Protein AF-A0A0F3IVY0-F1 (afdb_monomer_lite)

Organism: NCBI:txid552518

Secondary structure (DSSP, 8-state):
-PPPPTTHHHHHHHHHHHHHHHHHHHHHTSTTGGGSTHHHHHHHHHHHHHHHHHHHHIIIIIHHHHTT-SSHHHHHHHHHHHHHHTTHHHHHHHHHIIIIIS-GGGTSHHHHHHHHHHHHHHHHHHHHHIIIIIHHHHHHT-

Radius of gyration: 17.06 Å; chains: 1; bounding box: 41×20×54 Å

Structure (mmCIF, N/CA/C/O backbone):
data_AF-A0A0F3IVY0-F1
#
_entry.id   AF-A0A0F3IVY0-F1
#
loop_
_atom_site.group_PDB
_atom_site.id
_atom_site.type_symbol
_atom_site.label_atom_id
_atom_site.label_alt_id
_atom_site.label_comp_id
_atom_site.label_asym_id
_atom_site.label_entity_id
_atom_site.label_seq_id
_atom_site.pdbx_PDB_ins_code
_atom_site.Cartn_x
_atom_site.Cartn_y
_atom_site.Cartn_z
_atom_site.occupancy
_atom_site.B_iso_or_equiv
_atom_site.auth_seq_id
_atom_site.auth_comp_id
_atom_site.auth_asym_id
_atom_site.auth_atom_id
_atom_site.pdbx_PDB_model_num
ATOM 1 N N . MET A 1 1 ? 0.716 -9.270 32.617 1.00 36.06 1 MET A N 1
ATOM 2 C CA . MET A 1 1 ? 1.072 -9.496 31.201 1.00 36.06 1 MET A CA 1
ATOM 3 C C . MET A 1 1 ? 0.087 -8.696 30.376 1.00 36.06 1 MET A C 1
ATOM 5 O O . MET A 1 1 ? -1.093 -9.013 30.420 1.00 36.06 1 MET A O 1
ATOM 9 N N . SER A 1 2 ? 0.522 -7.604 29.751 1.00 43.53 2 SER A N 1
ATOM 10 C CA . SER A 1 2 ? -0.358 -6.796 28.903 1.00 43.53 2 SER A CA 1
ATOM 11 C C . SER A 1 2 ? -0.755 -7.622 27.682 1.00 43.53 2 SER A C 1
ATOM 13 O O . SER A 1 2 ? 0.115 -8.205 27.034 1.00 43.53 2 SER A O 1
ATOM 15 N N . ASN A 1 3 ? -2.054 -7.714 27.405 1.00 50.34 3 ASN A N 1
ATOM 16 C CA . ASN A 1 3 ? -2.555 -8.326 26.179 1.00 50.34 3 ASN A CA 1
ATOM 17 C C . ASN A 1 3 ? -1.942 -7.551 24.994 1.00 50.34 3 ASN A C 1
ATOM 19 O O . ASN A 1 3 ? -1.957 -6.316 25.043 1.00 50.34 3 ASN A O 1
ATOM 23 N N . PRO A 1 4 ? -1.331 -8.199 23.984 1.00 60.78 4 PRO A N 1
ATOM 24 C CA . PRO A 1 4 ? -0.817 -7.465 22.836 1.00 60.78 4 PRO A CA 1
ATOM 25 C C . PRO A 1 4 ? -1.942 -6.644 22.201 1.00 60.78 4 PRO A C 1
ATOM 27 O O . PRO A 1 4 ? -3.058 -7.136 22.032 1.00 60.78 4 PRO A O 1
ATOM 30 N N . ALA A 1 5 ? -1.633 -5.390 21.869 1.00 77.56 5 ALA A N 1
ATOM 31 C CA . ALA A 1 5 ? -2.554 -4.479 21.201 1.00 77.56 5 ALA A CA 1
ATOM 32 C C . ALA A 1 5 ? -3.187 -5.158 19.974 1.00 77.56 5 ALA A C 1
ATOM 34 O O . ALA A 1 5 ? -2.480 -5.790 19.180 1.00 77.56 5 ALA A O 1
ATOM 35 N N . ALA A 1 6 ? -4.509 -5.034 19.815 1.00 82.38 6 ALA A N 1
ATOM 36 C CA . ALA A 1 6 ? -5.285 -5.758 18.806 1.00 82.38 6 ALA A CA 1
ATOM 37 C C . ALA A 1 6 ? -4.782 -5.514 17.371 1.00 82.38 6 ALA A C 1
ATOM 39 O O . ALA A 1 6 ? -4.937 -6.368 16.497 1.00 82.38 6 ALA A O 1
ATOM 40 N N . THR A 1 7 ? -4.138 -4.370 17.131 1.00 95.06 7 THR A N 1
ATOM 41 C CA . THR A 1 7 ? -3.602 -3.982 15.821 1.00 95.06 7 THR A CA 1
ATOM 42 C C . THR A 1 7 ? -2.077 -4.134 15.692 1.00 95.06 7 THR A C 1
ATOM 44 O O . THR A 1 7 ? -1.498 -3.756 14.673 1.00 95.06 7 THR A O 1
ATOM 47 N N . ALA A 1 8 ? -1.383 -4.718 16.678 1.00 95.06 8 ALA A N 1
ATOM 48 C CA . ALA A 1 8 ? 0.082 -4.854 16.667 1.00 95.06 8 ALA A CA 1
ATOM 49 C C . ALA A 1 8 ? 0.616 -5.583 15.419 1.00 95.06 8 ALA A C 1
ATOM 51 O O . ALA A 1 8 ? 1.626 -5.185 14.841 1.00 95.06 8 ALA A O 1
ATOM 52 N N . ARG A 1 9 ? -0.092 -6.624 14.960 1.00 95.31 9 ARG A N 1
ATOM 53 C CA . ARG A 1 9 ? 0.294 -7.398 13.771 1.00 95.31 9 ARG A CA 1
ATOM 54 C C . ARG A 1 9 ? 0.256 -6.571 12.482 1.00 95.31 9 ARG A C 1
ATOM 56 O O . ARG A 1 9 ? 1.107 -6.790 11.624 1.00 95.31 9 ARG A O 1
ATOM 63 N N . PHE A 1 10 ? -0.680 -5.6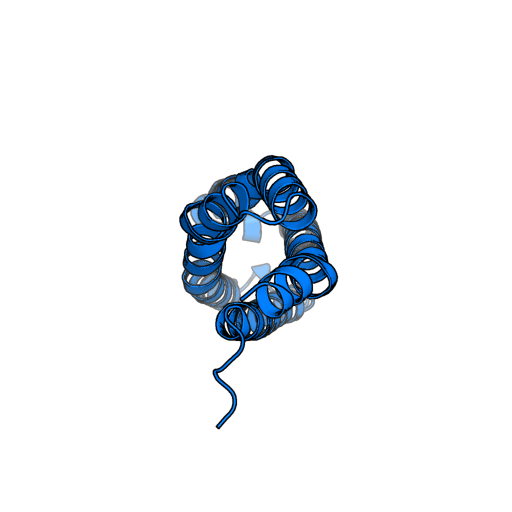33 12.348 1.00 97.56 10 PHE A N 1
ATOM 64 C CA . PHE A 1 10 ? -0.766 -4.786 11.156 1.00 97.56 10 PHE A CA 1
ATOM 65 C C . PHE A 1 10 ? 0.436 -3.844 11.051 1.00 97.56 10 PHE A C 1
ATOM 67 O O . PHE A 1 10 ? 1.049 -3.754 9.994 1.00 97.56 10 PHE A O 1
ATOM 74 N N . ARG A 1 11 ? 0.882 -3.267 12.174 1.00 97.62 11 ARG A N 1
ATOM 75 C CA . ARG A 1 11 ? 2.103 -2.439 12.214 1.00 97.62 11 ARG A CA 1
ATOM 76 C C . ARG A 1 11 ? 3.357 -3.221 11.823 1.00 97.62 11 ARG A C 1
ATOM 78 O O . ARG A 1 11 ? 4.224 -2.703 11.124 1.00 97.62 11 ARG A O 1
ATOM 85 N N . VAL A 1 12 ? 3.451 -4.487 12.240 1.00 97.44 12 VAL A N 1
ATOM 86 C CA . VAL A 1 12 ? 4.533 -5.378 11.787 1.00 97.44 12 VAL A CA 1
ATOM 87 C C . VAL A 1 12 ? 4.460 -5.578 10.271 1.00 97.44 12 VAL A C 1
ATOM 89 O O . VAL A 1 12 ? 5.475 -5.444 9.594 1.00 97.44 12 VAL A O 1
ATOM 92 N N . GLN A 1 13 ? 3.267 -5.832 9.723 1.00 98.19 13 GLN A N 1
ATOM 93 C CA . GLN A 1 13 ? 3.073 -5.969 8.277 1.00 98.19 13 GLN A CA 1
ATOM 94 C C . GLN A 1 13 ? 3.428 -4.683 7.513 1.00 98.19 13 GLN A C 1
ATOM 96 O O . GLN A 1 13 ? 4.090 -4.787 6.483 1.00 98.19 13 GLN A O 1
ATOM 101 N N . HIS A 1 14 ? 3.081 -3.493 8.021 1.00 98.50 14 HIS A N 1
ATOM 102 C CA . HIS A 1 14 ? 3.512 -2.214 7.439 1.00 98.50 14 HIS A CA 1
ATOM 103 C C . HIS A 1 14 ? 5.034 -2.130 7.347 1.00 98.50 14 HIS A C 1
ATOM 105 O O . HIS A 1 14 ? 5.564 -1.826 6.281 1.00 98.50 14 HIS A O 1
ATOM 111 N N . GLY A 1 15 ? 5.748 -2.463 8.427 1.00 98.31 15 GLY A N 1
ATOM 112 C CA . GLY A 1 15 ? 7.212 -2.475 8.429 1.00 98.31 15 GLY A CA 1
ATOM 113 C C . GLY A 1 15 ? 7.802 -3.451 7.407 1.00 98.31 15 GLY A C 1
ATOM 114 O O . GLY A 1 15 ? 8.724 -3.105 6.670 1.00 98.31 15 GLY A O 1
ATOM 115 N N . GLU A 1 16 ? 7.247 -4.661 7.311 1.00 98.44 16 GLU A N 1
ATOM 116 C CA . GLU A 1 16 ? 7.675 -5.655 6.321 1.00 98.44 16 GLU A CA 1
ATOM 117 C C . GLU A 1 16 ? 7.431 -5.205 4.877 1.00 98.44 16 GLU A C 1
ATOM 119 O O . GLU A 1 16 ? 8.288 -5.403 4.012 1.00 98.44 16 GLU A O 1
ATOM 124 N N . ILE A 1 17 ? 6.271 -4.605 4.610 1.00 98.75 17 ILE A N 1
ATOM 125 C CA . ILE A 1 17 ? 5.921 -4.086 3.288 1.00 98.75 17 ILE A CA 1
ATOM 126 C C . ILE A 1 17 ? 6.816 -2.894 2.945 1.00 98.75 17 ILE A C 1
ATOM 128 O O . ILE A 1 17 ? 7.370 -2.862 1.850 1.00 98.75 17 ILE A O 1
ATOM 132 N N . GLU A 1 18 ? 7.037 -1.963 3.873 1.00 98.62 18 GLU A N 1
ATOM 133 C CA . GLU A 1 18 ? 7.903 -0.797 3.669 1.00 98.62 18 GLU A CA 1
ATOM 134 C C . GLU A 1 18 ? 9.337 -1.210 3.303 1.00 98.62 18 GLU A C 1
ATOM 136 O O . GLU A 1 18 ? 9.923 -0.644 2.380 1.00 98.62 18 GLU A O 1
ATOM 141 N N . MET A 1 19 ? 9.888 -2.254 3.934 1.00 98.44 19 MET A N 1
ATOM 142 C CA . MET A 1 19 ? 11.198 -2.795 3.546 1.00 98.44 19 MET A CA 1
ATOM 143 C C . MET A 1 19 ? 11.235 -3.268 2.083 1.00 98.44 19 MET A C 1
ATOM 145 O O . MET A 1 19 ? 12.238 -3.062 1.391 1.00 98.44 19 MET A O 1
ATOM 149 N N . LEU A 1 20 ? 10.152 -3.883 1.598 1.00 98.50 20 LEU A N 1
ATOM 150 C CA . LEU A 1 20 ? 10.030 -4.344 0.213 1.00 98.50 20 LEU A CA 1
ATOM 151 C C . LEU A 1 20 ? 9.830 -3.177 -0.763 1.00 98.50 20 LEU A C 1
ATOM 153 O O . LEU A 1 20 ? 10.465 -3.168 -1.818 1.00 98.50 20 LEU A O 1
ATOM 157 N N . LEU A 1 21 ? 9.026 -2.170 -0.399 1.00 98.50 21 LEU A N 1
ATOM 158 C CA . LEU A 1 21 ? 8.877 -0.937 -1.183 1.00 98.50 21 LEU A CA 1
ATOM 159 C C . LEU A 1 21 ? 10.238 -0.259 -1.381 1.00 98.50 21 LEU A C 1
ATOM 161 O O . LEU A 1 21 ? 10.632 0.032 -2.509 1.00 98.50 21 LEU A O 1
ATOM 165 N N . GLN A 1 22 ? 11.011 -0.105 -0.304 1.00 98.25 22 GLN A N 1
ATOM 166 C CA . GLN A 1 22 ? 12.351 0.480 -0.371 1.00 98.25 22 GLN A CA 1
ATOM 167 C C . GLN A 1 22 ? 13.327 -0.364 -1.197 1.00 98.25 22 GLN A C 1
ATOM 169 O O . GLN A 1 22 ? 14.205 0.187 -1.861 1.00 98.25 22 GLN A O 1
ATOM 174 N N . ALA A 1 23 ? 13.214 -1.696 -1.163 1.00 97.00 23 ALA A N 1
ATOM 175 C CA . ALA A 1 23 ? 14.035 -2.569 -1.999 1.00 97.00 23 ALA A CA 1
ATOM 176 C C . ALA A 1 23 ? 13.767 -2.337 -3.493 1.00 97.00 23 ALA A C 1
ATOM 178 O O . ALA A 1 23 ? 14.720 -2.162 -4.255 1.00 97.00 23 ALA A O 1
ATOM 179 N N . VAL A 1 24 ? 12.492 -2.246 -3.884 1.00 97.88 24 VAL A N 1
ATOM 180 C CA . VAL A 1 24 ? 12.086 -1.906 -5.255 1.00 97.88 24 VAL A CA 1
ATOM 181 C C . VAL A 1 24 ? 12.590 -0.513 -5.642 1.00 97.88 24 VAL A C 1
ATOM 183 O O . VAL A 1 24 ? 13.223 -0.351 -6.681 1.00 97.88 24 VAL A O 1
ATOM 186 N N . GLU A 1 25 ? 12.391 0.499 -4.795 1.00 97.69 25 GLU A N 1
ATOM 187 C CA . GLU A 1 25 ? 12.851 1.867 -5.076 1.00 97.69 25 GLU A CA 1
ATOM 188 C C . GLU A 1 25 ? 14.371 1.954 -5.252 1.00 97.69 25 GLU A C 1
ATOM 190 O O . GLU A 1 25 ? 14.851 2.686 -6.119 1.00 97.69 25 GLU A O 1
ATOM 195 N N . ARG A 1 26 ? 15.147 1.199 -4.462 1.00 96.62 26 ARG A N 1
ATOM 196 C CA . ARG A 1 26 ? 16.605 1.120 -4.632 1.00 96.62 26 ARG A CA 1
ATOM 197 C C . ARG A 1 26 ? 16.981 0.543 -5.992 1.00 96.62 26 ARG A C 1
ATOM 199 O O . ARG A 1 26 ? 17.870 1.092 -6.634 1.00 96.62 26 ARG A O 1
ATOM 206 N N . GLN A 1 27 ? 16.306 -0.515 -6.440 1.00 95.81 27 GLN A N 1
ATOM 207 C CA . GLN A 1 27 ? 16.549 -1.113 -7.756 1.00 95.81 27 GLN A CA 1
ATOM 208 C C . GLN A 1 27 ? 16.217 -0.135 -8.891 1.00 95.81 27 GLN A C 1
ATOM 210 O O . GLN A 1 27 ? 17.000 -0.003 -9.826 1.00 95.81 27 GLN A O 1
ATOM 215 N N . LEU A 1 28 ? 15.114 0.612 -8.779 1.00 95.62 28 LEU A N 1
ATOM 216 C CA . LEU A 1 28 ? 14.699 1.595 -9.788 1.00 95.62 28 LEU A CA 1
ATOM 217 C C . LEU A 1 28 ? 15.658 2.784 -9.935 1.00 95.62 28 LEU A C 1
ATOM 219 O O . LEU A 1 28 ? 15.691 3.420 -10.986 1.00 95.62 28 LEU A O 1
ATOM 223 N N . ARG A 1 29 ? 16.457 3.081 -8.904 1.00 94.50 29 ARG A N 1
ATOM 224 C CA . ARG A 1 29 ? 17.493 4.127 -8.947 1.00 94.50 29 ARG A CA 1
ATOM 225 C C . ARG A 1 29 ? 18.776 3.681 -9.646 1.00 94.50 29 ARG A C 1
ATOM 227 O O . ARG A 1 29 ? 19.599 4.535 -9.965 1.00 94.50 29 ARG A O 1
ATOM 234 N N . VAL A 1 30 ? 18.971 2.379 -9.867 1.00 92.50 30 VAL A N 1
ATOM 235 C CA . VAL A 1 30 ? 20.158 1.865 -10.559 1.00 92.50 30 VAL A CA 1
ATOM 236 C C . VAL A 1 30 ? 20.041 2.183 -12.055 1.00 92.50 30 VAL A C 1
ATOM 238 O O . VAL A 1 30 ? 19.083 1.738 -12.696 1.00 92.50 30 VAL A O 1
ATOM 241 N N . PRO A 1 31 ? 20.993 2.927 -12.650 1.00 89.94 31 PRO A N 1
ATOM 242 C CA . PRO A 1 31 ? 20.978 3.193 -14.082 1.00 89.94 31 PRO A CA 1
ATOM 243 C C . PRO A 1 31 ? 20.964 1.894 -14.889 1.00 89.94 31 PRO A C 1
ATOM 245 O O . PRO A 1 31 ? 21.750 0.984 -14.636 1.00 89.94 31 PRO A O 1
ATOM 248 N N . GLY A 1 32 ? 20.066 1.809 -15.869 1.00 87.12 32 GLY A N 1
ATOM 249 C CA . GLY A 1 32 ? 19.976 0.645 -16.746 1.00 87.12 32 GLY A CA 1
ATOM 250 C C . GLY A 1 32 ? 19.335 -0.597 -16.124 1.00 87.12 32 GLY A C 1
ATOM 251 O O . GLY A 1 32 ? 19.425 -1.650 -16.741 1.00 87.12 32 GLY A O 1
ATOM 252 N N . TRP A 1 33 ? 18.646 -0.510 -14.975 1.00 90.69 33 TRP A N 1
ATOM 253 C CA . TRP A 1 33 ? 17.951 -1.657 -14.353 1.00 90.69 33 TRP A CA 1
ATOM 254 C C . TRP A 1 33 ? 17.063 -2.452 -15.331 1.00 90.69 33 TRP A C 1
ATOM 256 O O . TRP A 1 33 ? 16.903 -3.665 -15.197 1.00 90.69 33 TRP A O 1
ATOM 266 N N . ALA A 1 34 ? 16.509 -1.778 -16.343 1.00 89.94 34 ALA A N 1
ATOM 267 C CA . ALA A 1 34 ? 15.631 -2.371 -17.344 1.00 89.94 34 ALA A CA 1
ATOM 268 C C . ALA A 1 34 ? 16.322 -3.404 -18.254 1.00 89.94 34 ALA A C 1
ATOM 270 O O . ALA A 1 34 ? 15.629 -4.210 -18.873 1.00 89.94 34 ALA A O 1
ATOM 271 N N . THR A 1 35 ? 17.659 -3.425 -18.324 1.00 87.12 35 THR A N 1
ATOM 272 C CA . THR A 1 35 ? 18.417 -4.412 -19.117 1.00 87.12 35 THR A CA 1
ATOM 273 C C . THR A 1 35 ? 18.515 -5.778 -18.431 1.00 87.12 35 THR A C 1
ATOM 275 O O . THR A 1 35 ? 18.743 -6.780 -19.104 1.00 87.12 35 THR A O 1
ATOM 278 N N . ALA A 1 36 ? 18.293 -5.839 -17.113 1.00 85.81 36 ALA A N 1
ATOM 279 C CA . ALA A 1 36 ? 18.290 -7.067 -16.318 1.00 85.81 36 ALA A CA 1
ATOM 280 C C . ALA A 1 36 ? 17.144 -7.047 -15.282 1.00 85.81 36 ALA A C 1
ATOM 282 O O . ALA A 1 36 ? 17.379 -7.012 -14.071 1.00 85.81 36 ALA A O 1
ATOM 283 N N . PRO A 1 37 ? 15.873 -7.082 -15.728 1.00 89.69 37 PRO A N 1
ATOM 284 C CA . PRO A 1 37 ? 14.727 -6.767 -14.876 1.00 89.69 37 PRO A CA 1
ATOM 285 C C . PRO A 1 37 ? 14.299 -7.906 -13.932 1.00 89.69 37 PRO A C 1
ATOM 287 O O . PRO A 1 37 ? 13.299 -7.778 -13.223 1.00 89.69 37 PRO A O 1
ATOM 290 N N . GLN A 1 38 ? 15.006 -9.039 -13.928 1.00 91.19 38 GLN A N 1
ATOM 291 C CA . GLN A 1 38 ? 14.617 -10.228 -13.168 1.00 91.19 38 GLN A CA 1
ATOM 292 C C . GLN A 1 38 ? 14.536 -9.955 -11.659 1.00 91.19 38 GLN A C 1
ATOM 294 O O . GLN A 1 38 ? 13.517 -10.260 -11.043 1.00 91.19 38 GLN A O 1
ATOM 299 N N . ALA A 1 39 ? 15.552 -9.302 -11.088 1.00 91.25 39 ALA A N 1
ATOM 300 C CA . ALA A 1 39 ? 15.568 -8.963 -9.664 1.00 91.25 39 ALA A CA 1
ATOM 301 C C . ALA A 1 39 ? 14.369 -8.084 -9.261 1.00 91.25 39 ALA A C 1
ATOM 303 O O . ALA A 1 39 ? 13.791 -8.256 -8.190 1.00 91.25 39 ALA A O 1
ATOM 304 N N . LEU A 1 40 ? 13.946 -7.183 -10.153 1.00 95.12 40 LEU A N 1
ATOM 305 C CA . LEU A 1 40 ? 12.786 -6.325 -9.934 1.00 95.12 40 LEU A CA 1
ATOM 306 C C . LEU A 1 40 ? 11.476 -7.126 -9.941 1.00 95.12 40 LEU A C 1
ATOM 308 O O . LEU A 1 40 ? 10.626 -6.925 -9.074 1.00 95.12 40 LEU A O 1
ATOM 312 N N . ARG A 1 41 ? 11.322 -8.081 -10.871 1.00 95.25 41 ARG A N 1
ATOM 313 C CA . ARG A 1 41 ? 10.164 -8.997 -10.897 1.00 95.25 41 ARG A CA 1
ATOM 314 C C . ARG A 1 41 ? 10.077 -9.836 -9.621 1.00 95.25 41 ARG A C 1
ATOM 316 O O . ARG A 1 41 ? 8.989 -10.009 -9.070 1.00 95.25 41 ARG A O 1
ATOM 323 N N . GLU A 1 42 ? 11.209 -10.337 -9.138 1.00 95.50 42 GLU A N 1
ATOM 324 C CA . GLU A 1 42 ? 11.284 -11.105 -7.892 1.00 95.50 42 GLU A CA 1
ATOM 325 C C . GLU A 1 42 ? 10.885 -10.247 -6.684 1.00 95.50 42 GLU A C 1
ATOM 327 O O . GLU A 1 42 ? 10.064 -10.676 -5.869 1.00 95.50 42 GLU A O 1
ATOM 332 N N . SER A 1 43 ? 11.371 -9.005 -6.600 1.00 96.62 43 SER A N 1
ATOM 333 C CA . SER A 1 43 ? 10.968 -8.067 -5.547 1.00 96.62 43 SER A CA 1
ATOM 334 C C . SER A 1 43 ? 9.473 -7.742 -5.590 1.00 96.62 43 SER A C 1
ATOM 336 O O . SER A 1 43 ? 8.820 -7.757 -4.547 1.00 96.62 43 SER A O 1
ATOM 338 N N . PHE A 1 44 ? 8.889 -7.540 -6.774 1.00 97.62 44 PHE A N 1
ATOM 339 C CA . PHE A 1 44 ? 7.441 -7.351 -6.904 1.00 97.62 44 PHE A CA 1
ATOM 340 C C . PHE A 1 44 ? 6.631 -8.604 -6.564 1.00 97.62 44 PHE A C 1
ATOM 342 O O . PHE A 1 44 ? 5.529 -8.480 -6.032 1.00 97.62 44 PHE A O 1
ATOM 349 N N . THR A 1 45 ? 7.164 -9.801 -6.811 1.00 97.38 45 THR A N 1
ATOM 350 C CA . THR A 1 45 ? 6.525 -11.062 -6.403 1.00 97.38 45 THR A CA 1
ATOM 351 C C . THR A 1 45 ? 6.440 -11.153 -4.879 1.00 97.38 45 THR A C 1
ATOM 353 O O . THR A 1 45 ? 5.368 -11.416 -4.330 1.00 97.38 45 THR A O 1
ATOM 356 N N . GLN A 1 46 ? 7.544 -10.862 -4.184 1.00 97.94 46 GLN A N 1
ATOM 357 C CA . GLN A 1 46 ? 7.593 -10.843 -2.718 1.00 97.94 46 GLN A CA 1
ATOM 358 C C . GLN A 1 46 ? 6.683 -9.756 -2.130 1.00 97.94 46 GLN A C 1
ATOM 360 O O . GLN A 1 46 ? 5.922 -10.024 -1.197 1.00 97.94 46 GLN A O 1
ATOM 365 N N . LEU A 1 47 ? 6.715 -8.550 -2.709 1.00 98.50 47 LEU A N 1
ATOM 366 C CA . LEU A 1 47 ? 5.826 -7.450 -2.337 1.00 98.50 47 LEU A CA 1
ATOM 367 C C . LEU A 1 47 ? 4.358 -7.844 -2.497 1.00 98.50 47 LEU A C 1
ATOM 369 O O . LEU A 1 47 ? 3.588 -7.700 -1.552 1.00 98.50 47 LEU A O 1
ATOM 373 N N . SER A 1 48 ? 3.986 -8.396 -3.653 1.00 98.12 48 SER A N 1
ATOM 374 C CA . SER A 1 48 ? 2.606 -8.792 -3.949 1.00 98.12 48 SER A CA 1
ATOM 375 C C . SER A 1 48 ? 2.083 -9.817 -2.949 1.00 98.12 48 SER A C 1
ATOM 377 O O . SER A 1 48 ? 0.945 -9.705 -2.498 1.00 98.12 48 SER A O 1
ATOM 379 N N . ALA A 1 49 ? 2.907 -10.803 -2.579 1.00 97.19 49 ALA A N 1
ATOM 380 C CA . ALA A 1 49 ? 2.520 -11.841 -1.630 1.00 97.19 49 ALA A CA 1
ATOM 381 C C . ALA A 1 49 ? 2.136 -11.260 -0.260 1.00 97.19 49 ALA A C 1
ATOM 383 O O . ALA A 1 49 ? 1.139 -11.680 0.325 1.00 97.19 49 ALA A O 1
ATOM 384 N N . LYS A 1 50 ? 2.887 -10.272 0.242 1.00 98.06 50 LYS A N 1
ATOM 385 C CA . LYS A 1 50 ? 2.588 -9.630 1.531 1.00 98.06 50 LYS A CA 1
ATOM 386 C C . LYS A 1 50 ? 1.487 -8.582 1.424 1.00 98.06 50 LYS A C 1
ATOM 388 O O . LYS A 1 50 ? 0.550 -8.603 2.222 1.00 98.06 50 LYS A O 1
ATOM 393 N N . LEU A 1 51 ? 1.584 -7.691 0.440 1.00 98.44 51 LEU A N 1
ATOM 394 C CA . LEU A 1 51 ? 0.684 -6.552 0.302 1.00 98.44 51 LEU A CA 1
ATOM 395 C C . LEU A 1 51 ? -0.761 -7.002 0.072 1.00 98.44 51 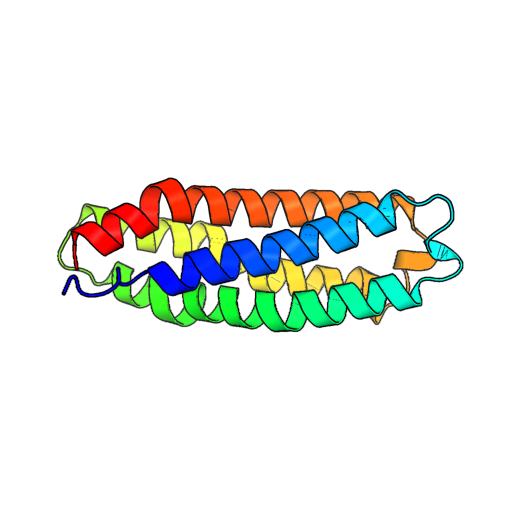LEU A C 1
ATOM 397 O O . LEU A 1 51 ? -1.657 -6.498 0.737 1.00 98.44 51 LEU A O 1
ATOM 401 N N . ARG A 1 52 ? -0.999 -7.995 -0.794 1.00 97.81 52 ARG A N 1
ATOM 402 C CA . ARG A 1 52 ? -2.358 -8.504 -1.054 1.00 97.81 52 ARG A CA 1
ATOM 403 C C . ARG A 1 52 ? -3.030 -9.047 0.202 1.00 97.81 52 ARG A C 1
ATOM 405 O O . ARG A 1 52 ? -4.197 -8.755 0.438 1.00 97.81 52 ARG A O 1
ATOM 412 N N . ILE A 1 53 ? -2.294 -9.824 0.999 1.00 97.50 53 ILE A N 1
ATOM 413 C CA . ILE A 1 53 ? -2.810 -10.389 2.252 1.00 97.50 53 ILE A CA 1
ATOM 414 C C . ILE A 1 53 ? -3.134 -9.262 3.227 1.00 97.50 53 ILE A C 1
ATOM 416 O O . ILE A 1 53 ? -4.207 -9.257 3.816 1.00 97.50 53 ILE A O 1
ATOM 420 N N . HIS A 1 54 ? -2.218 -8.311 3.390 1.00 98.19 54 HIS A N 1
ATOM 421 C CA . HIS A 1 54 ? -2.406 -7.183 4.289 1.00 98.19 54 HIS A CA 1
ATOM 422 C C . HIS A 1 54 ? -3.630 -6.333 3.904 1.00 98.19 54 HIS A C 1
ATOM 424 O O . HIS A 1 54 ? -4.524 -6.174 4.730 1.00 98.19 54 HIS A O 1
ATOM 430 N N . LEU A 1 55 ? -3.731 -5.901 2.641 1.00 97.88 55 LEU A N 1
ATOM 431 C CA . LEU A 1 55 ? -4.875 -5.116 2.164 1.00 97.88 55 LEU A CA 1
ATOM 432 C C . LEU A 1 55 ? -6.197 -5.875 2.341 1.00 97.88 55 LEU A C 1
ATOM 434 O O . LEU A 1 55 ? -7.173 -5.298 2.803 1.00 97.88 55 LEU A O 1
ATOM 438 N N . ALA A 1 56 ? -6.228 -7.181 2.046 1.00 96.69 56 ALA A N 1
ATOM 439 C CA . ALA A 1 56 ? -7.424 -7.997 2.255 1.00 96.69 56 ALA A CA 1
ATOM 440 C C . ALA A 1 56 ? -7.811 -8.104 3.740 1.00 96.69 56 ALA A C 1
ATOM 442 O O . ALA A 1 56 ? -8.986 -8.002 4.075 1.00 96.69 56 ALA A O 1
ATOM 443 N N . LEU A 1 57 ? -6.845 -8.276 4.650 1.00 97.00 57 LEU A N 1
ATOM 444 C CA . LEU A 1 57 ? -7.130 -8.310 6.089 1.00 97.00 57 LEU A CA 1
ATOM 445 C C . LEU A 1 57 ? -7.768 -7.006 6.575 1.00 97.00 57 LEU A C 1
ATOM 447 O O . LEU A 1 57 ? -8.617 -7.028 7.465 1.00 97.00 57 LEU A O 1
ATOM 451 N N . GLU A 1 58 ? -7.365 -5.875 6.012 1.00 97.38 58 GLU A N 1
ATOM 452 C CA . GLU A 1 58 ? -7.937 -4.589 6.379 1.00 97.38 58 GLU A CA 1
ATOM 453 C C . GLU A 1 58 ? -9.308 -4.353 5.753 1.00 97.38 58 GLU A C 1
ATOM 455 O O . GLU A 1 58 ? -10.278 -4.104 6.474 1.00 97.38 58 GLU A O 1
ATOM 460 N N . ASP A 1 59 ? -9.385 -4.484 4.430 1.00 97.31 59 ASP A N 1
ATOM 461 C CA . ASP A 1 59 ? -10.569 -4.162 3.637 1.00 97.31 59 ASP A CA 1
ATOM 462 C C . ASP A 1 59 ? -11.724 -5.131 3.932 1.00 97.31 59 ASP A C 1
ATOM 464 O O . ASP A 1 59 ? -12.875 -4.707 4.061 1.00 97.31 59 ASP A O 1
ATOM 468 N N . ASP A 1 60 ? -11.413 -6.423 4.086 1.00 96.88 60 ASP A N 1
ATOM 469 C CA . ASP A 1 60 ? -12.414 -7.487 4.188 1.00 96.88 60 ASP A CA 1
ATOM 470 C C . ASP A 1 60 ? -12.708 -7.886 5.650 1.00 96.88 60 ASP A C 1
ATOM 472 O O . ASP A 1 60 ? -13.718 -8.542 5.911 1.00 96.88 60 ASP A O 1
ATOM 476 N N . ALA A 1 61 ? -11.870 -7.494 6.623 1.00 96.00 61 ALA A N 1
ATOM 477 C CA . ALA A 1 61 ? -12.065 -7.870 8.030 1.00 96.00 61 ALA A CA 1
ATOM 478 C C . ALA A 1 61 ? -11.920 -6.720 9.038 1.00 96.00 61 ALA A C 1
ATOM 480 O O . ALA A 1 61 ? -12.835 -6.508 9.840 1.00 96.00 61 ALA A O 1
ATOM 481 N N . LEU A 1 62 ? -10.810 -5.970 9.039 1.00 96.94 62 LEU A N 1
ATOM 482 C CA . LEU A 1 62 ? -10.581 -4.940 10.059 1.00 96.94 62 LEU A CA 1
ATOM 483 C C . LEU A 1 62 ? -11.602 -3.806 9.964 1.00 96.94 62 LEU A C 1
ATOM 485 O O . LEU A 1 62 ? -12.279 -3.527 10.956 1.00 96.94 62 LEU A O 1
ATOM 489 N N . TYR A 1 63 ? -11.724 -3.163 8.800 1.00 97.44 63 TYR A N 1
ATOM 490 C CA . TYR A 1 63 ? -12.647 -2.044 8.646 1.00 97.44 63 TYR A CA 1
ATOM 491 C C . TYR A 1 63 ? -14.106 -2.465 8.848 1.00 97.44 63 TYR A C 1
ATOM 493 O O . TYR A 1 63 ? -14.763 -1.804 9.653 1.00 97.44 63 TYR A O 1
ATOM 501 N N . PRO A 1 64 ? -14.617 -3.571 8.258 1.00 97.62 64 PRO A N 1
ATOM 502 C CA . PRO A 1 64 ? -15.991 -4.013 8.504 1.00 97.62 64 PRO A CA 1
ATOM 503 C C . PRO A 1 64 ? -16.297 -4.244 9.987 1.00 97.62 64 PRO A C 1
ATOM 505 O O . PRO A 1 64 ? -17.341 -3.818 10.478 1.00 97.62 64 PRO A O 1
ATOM 508 N N . ARG A 1 65 ? -15.368 -4.859 10.732 1.00 96.69 65 ARG A N 1
ATOM 509 C CA . ARG A 1 65 ? -15.527 -5.086 12.175 1.00 96.69 65 ARG A CA 1
ATOM 510 C C . ARG A 1 65 ? -15.581 -3.774 12.961 1.00 96.69 65 ARG A C 1
ATOM 512 O O . ARG A 1 65 ? -16.394 -3.630 13.871 1.00 96.69 65 ARG A O 1
ATOM 519 N N . LEU A 1 66 ? -14.704 -2.822 12.642 1.00 97.50 66 LEU A N 1
ATOM 520 C CA . LEU A 1 66 ? -14.666 -1.522 13.320 1.00 97.50 66 LEU A CA 1
ATOM 521 C C . LEU A 1 66 ? -15.851 -0.627 12.919 1.00 97.50 66 LEU A C 1
ATOM 523 O O . LEU A 1 66 ? -16.352 0.135 13.743 1.00 97.50 66 LEU A O 1
ATOM 527 N N . ALA A 1 67 ? -16.371 -0.779 11.702 1.00 97.62 67 ALA A N 1
ATOM 528 C CA . ALA A 1 67 ? -17.548 -0.081 11.187 1.00 97.62 67 ALA A CA 1
ATOM 529 C C . ALA A 1 67 ? -18.867 -0.472 11.886 1.00 97.62 67 ALA A C 1
ATOM 531 O O . ALA A 1 67 ? -19.895 0.170 11.657 1.00 97.62 67 ALA A O 1
ATOM 532 N N . THR A 1 68 ? -18.849 -1.479 12.763 1.00 97.12 68 THR A N 1
ATOM 533 C CA . THR A 1 68 ? -19.972 -1.852 13.639 1.00 97.12 68 THR A CA 1
ATOM 534 C C . THR A 1 68 ? -19.643 -1.688 15.126 1.00 97.12 68 THR A C 1
ATOM 536 O O . THR A 1 68 ? -20.390 -2.167 15.976 1.00 97.12 68 THR A O 1
ATOM 539 N N . HIS A 1 69 ? -18.523 -1.041 15.466 1.00 97.56 69 HIS A N 1
ATOM 540 C CA . HIS A 1 69 ? -18.096 -0.857 16.852 1.00 97.56 69 HIS A CA 1
ATOM 541 C C . HIS A 1 69 ? -19.054 0.059 17.633 1.00 97.56 69 HIS A C 1
ATOM 543 O O . HIS A 1 69 ? -19.689 0.928 17.037 1.00 97.56 69 HIS A O 1
ATOM 549 N N . ALA A 1 70 ? -19.150 -0.099 18.959 1.00 96.62 70 ALA A N 1
ATOM 550 C CA . ALA A 1 70 ? -20.041 0.707 19.804 1.00 96.62 70 ALA A CA 1
ATOM 551 C C . ALA A 1 70 ? -19.620 2.190 19.862 1.00 96.62 70 ALA A C 1
ATOM 553 O O . ALA A 1 70 ? -20.465 3.080 19.734 1.00 96.62 70 ALA A O 1
ATOM 554 N N . ASP A 1 71 ? -18.314 2.454 19.970 1.00 97.31 71 ASP A N 1
ATOM 555 C CA . ASP A 1 71 ? -17.738 3.804 19.871 1.00 97.31 71 ASP A CA 1
ATOM 556 C C . ASP A 1 71 ? -18.053 4.437 18.502 1.00 97.31 71 ASP A C 1
ATOM 558 O O . ASP A 1 71 ? -17.636 3.938 17.453 1.00 97.31 71 ASP A O 1
ATOM 562 N N . GLY A 1 72 ? -18.799 5.547 18.521 1.00 97.50 72 GLY A N 1
ATOM 563 C CA . GLY A 1 72 ? -19.240 6.250 17.318 1.00 97.50 72 GLY A CA 1
ATOM 564 C C . GLY A 1 72 ? -18.120 6.897 16.507 1.00 97.50 72 GLY A C 1
ATOM 565 O O . GLY A 1 72 ? -18.219 6.930 15.281 1.00 97.50 72 GLY A O 1
ATOM 566 N N . ASN A 1 73 ? -17.047 7.356 17.154 1.00 97.38 73 ASN A N 1
ATOM 567 C CA . ASN A 1 73 ? -15.917 7.984 16.475 1.00 97.38 73 ASN A CA 1
ATOM 568 C C . ASN A 1 73 ? -15.075 6.937 15.743 1.00 97.38 73 ASN A C 1
ATOM 570 O O . ASN A 1 73 ? -14.734 7.125 14.576 1.00 97.38 73 ASN A O 1
ATOM 574 N N . LEU A 1 74 ? -14.781 5.813 16.406 1.00 97.88 74 LEU A N 1
ATOM 575 C CA . LEU A 1 74 ? -14.059 4.697 15.787 1.00 97.88 74 LEU A CA 1
ATOM 576 C C . LEU A 1 74 ? -14.852 4.109 14.615 1.00 97.88 74 LEU A C 1
ATOM 578 O O . LEU A 1 74 ? -14.296 3.874 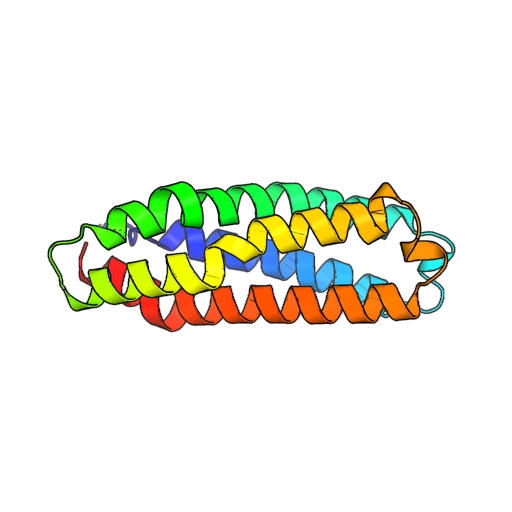13.542 1.00 97.88 74 LEU A O 1
ATOM 582 N N . ARG A 1 75 ? -16.165 3.943 14.802 1.00 98.38 75 ARG A N 1
ATOM 583 C CA . ARG A 1 75 ? -17.075 3.472 13.760 1.00 98.38 75 ARG A CA 1
ATOM 584 C C . ARG A 1 75 ? -17.069 4.377 12.528 1.00 98.38 75 ARG A C 1
ATOM 586 O O . ARG A 1 75 ? -16.899 3.879 11.417 1.00 98.38 75 ARG A O 1
ATOM 593 N N . ALA A 1 76 ? -17.228 5.686 12.718 1.00 98.31 76 ALA A N 1
ATOM 594 C CA . ALA A 1 76 ? -17.232 6.647 11.616 1.00 98.31 76 ALA A CA 1
ATOM 595 C C . ALA A 1 76 ? -15.886 6.673 10.873 1.00 98.31 76 ALA A C 1
ATOM 597 O O . ALA A 1 76 ? -15.863 6.672 9.643 1.00 98.31 76 ALA A O 1
ATOM 598 N N . LEU A 1 77 ? -14.766 6.634 11.605 1.00 98.31 77 LEU A N 1
ATOM 599 C CA . LEU A 1 77 ? -13.432 6.627 11.003 1.00 98.31 77 LEU A CA 1
ATOM 600 C C . LEU A 1 77 ? -13.183 5.363 10.167 1.00 98.31 77 LEU A C 1
ATOM 602 O O . LEU A 1 77 ? -12.659 5.455 9.058 1.00 98.31 77 LEU A O 1
ATOM 606 N N . ALA A 1 78 ? -13.588 4.192 10.667 1.00 97.94 78 ALA A N 1
ATOM 607 C CA . ALA A 1 78 ? -13.461 2.935 9.934 1.00 97.94 78 ALA A CA 1
ATOM 608 C C . ALA A 1 78 ? -14.300 2.931 8.647 1.00 97.94 78 ALA A C 1
ATOM 610 O O . ALA A 1 78 ? -13.799 2.543 7.594 1.00 97.94 78 ALA A O 1
ATOM 611 N N . GLN A 1 79 ? -15.545 3.420 8.706 1.00 98.25 79 GLN A N 1
ATOM 612 C CA . GLN A 1 79 ? -16.406 3.560 7.526 1.00 98.25 79 GLN A CA 1
ATOM 613 C C . GLN A 1 79 ? -15.799 4.510 6.489 1.00 98.25 79 GLN A C 1
ATOM 615 O O . GLN A 1 79 ? -15.795 4.201 5.298 1.00 98.25 79 GLN A O 1
ATOM 620 N N . GLN A 1 80 ? -15.241 5.638 6.939 1.00 98.06 80 GLN A N 1
ATOM 621 C CA . GLN A 1 80 ? -14.542 6.575 6.065 1.00 98.06 80 GLN A CA 1
ATOM 622 C C . GLN A 1 80 ? -13.352 5.903 5.366 1.00 98.06 80 GLN A C 1
ATOM 624 O O . GLN A 1 80 ? -13.214 6.012 4.150 1.00 98.06 80 GLN A O 1
ATOM 629 N N . TYR A 1 81 ? -12.493 5.196 6.106 1.00 97.88 81 TYR A N 1
ATOM 630 C CA . TYR A 1 81 ? -11.294 4.583 5.522 1.00 97.88 81 TYR A CA 1
ATOM 631 C C . TYR A 1 81 ? -11.670 3.450 4.567 1.00 97.88 81 TYR A C 1
ATOM 633 O O . TYR A 1 81 ? -11.101 3.355 3.483 1.00 97.88 81 TYR A O 1
ATOM 641 N N . GLN A 1 82 ? -12.703 2.670 4.892 1.00 96.12 82 GLN A N 1
ATOM 642 C CA . GLN A 1 82 ? -13.239 1.658 3.986 1.00 96.12 82 GLN A CA 1
ATOM 643 C C . GLN A 1 82 ? -13.705 2.262 2.653 1.00 96.12 82 GLN A C 1
ATOM 645 O O . GLN A 1 82 ? -13.402 1.711 1.595 1.00 96.12 82 GLN A O 1
ATOM 650 N N . GLN A 1 83 ? -14.406 3.399 2.682 1.00 95.94 83 GLN A N 1
ATOM 651 C CA . GLN A 1 83 ? -14.867 4.086 1.470 1.00 95.94 83 GLN A CA 1
ATOM 652 C C . GLN A 1 83 ? -13.712 4.690 0.664 1.00 95.94 83 GLN A C 1
ATOM 654 O O . GLN A 1 83 ? -13.691 4.579 -0.558 1.00 95.94 83 GLN A O 1
ATOM 659 N N . GLU A 1 84 ? -12.750 5.322 1.336 1.00 94.38 84 GLU A N 1
ATOM 660 C CA . GLU A 1 84 ? -11.653 6.031 0.672 1.00 94.38 84 GLU A CA 1
ATOM 661 C C . GLU A 1 84 ? -10.552 5.096 0.144 1.00 94.38 84 GLU A C 1
ATOM 663 O O . GLU A 1 84 ? -9.899 5.426 -0.845 1.00 94.38 84 GLU A O 1
ATOM 668 N N . MET A 1 85 ? -10.303 3.957 0.801 1.00 94.06 85 MET A N 1
ATOM 669 C CA . MET A 1 85 ? -9.048 3.207 0.633 1.00 94.06 85 MET A CA 1
ATOM 670 C C . MET A 1 85 ? -9.204 1.774 0.121 1.00 94.06 85 MET A C 1
ATOM 672 O O . MET A 1 85 ? -8.221 1.226 -0.384 1.00 94.06 85 MET A O 1
ATOM 676 N N . SER A 1 86 ? -10.397 1.170 0.177 1.00 88.56 86 SER A N 1
ATOM 677 C CA . SER A 1 86 ? -10.608 -0.221 -0.282 1.00 88.56 86 SER A CA 1
ATOM 678 C C . SER A 1 86 ? -10.336 -0.426 -1.781 1.00 88.56 86 SER A C 1
ATOM 680 O O . SER A 1 86 ? -10.021 -1.528 -2.231 1.00 88.56 86 SER A O 1
ATOM 682 N N . GLY A 1 87 ? -10.365 0.651 -2.575 1.00 93.38 87 GLY A N 1
ATOM 683 C CA . GLY A 1 87 ? -9.989 0.622 -3.991 1.00 93.38 87 GLY A CA 1
ATOM 684 C C . GLY A 1 87 ? -8.491 0.400 -4.247 1.00 93.38 87 GLY A C 1
ATOM 685 O O . GLY A 1 87 ? -8.112 -0.000 -5.347 1.00 93.38 87 GLY A O 1
ATOM 686 N N . ILE A 1 88 ? -7.619 0.609 -3.251 1.00 95.44 88 ILE A N 1
ATOM 687 C CA . ILE A 1 88 ? -6.158 0.531 -3.433 1.00 95.44 88 ILE A CA 1
ATOM 688 C C . ILE A 1 88 ? -5.713 -0.875 -3.846 1.00 95.44 88 ILE A C 1
ATOM 690 O O . ILE A 1 88 ? -4.816 -1.000 -4.682 1.00 95.44 88 ILE A O 1
ATOM 694 N N . ARG A 1 89 ? -6.367 -1.933 -3.341 1.00 94.88 89 ARG A N 1
ATOM 695 C CA . ARG A 1 89 ? -6.097 -3.311 -3.782 1.00 94.88 89 ARG A CA 1
ATOM 696 C C . ARG A 1 89 ? -6.294 -3.456 -5.290 1.00 94.88 89 ARG A C 1
ATOM 698 O O . ARG A 1 89 ? -5.420 -3.980 -5.971 1.00 94.88 89 ARG A O 1
ATOM 705 N N . GLN A 1 90 ? -7.402 -2.946 -5.826 1.00 96.12 90 GLN A N 1
ATOM 706 C CA . GLN A 1 90 ? -7.688 -3.002 -7.261 1.00 96.12 90 GLN A CA 1
ATOM 707 C C . GLN A 1 90 ? -6.704 -2.154 -8.075 1.00 96.12 90 GLN A C 1
ATOM 709 O O . GLN A 1 90 ? -6.233 -2.604 -9.117 1.00 96.12 90 GLN A O 1
ATOM 714 N N . THR A 1 91 ? -6.349 -0.963 -7.587 1.00 96.81 91 THR A N 1
ATOM 715 C CA . THR A 1 91 ? -5.327 -0.111 -8.214 1.00 96.81 91 THR A CA 1
ATOM 716 C C . THR A 1 91 ? -3.977 -0.826 -8.307 1.00 96.81 91 THR A C 1
ATOM 718 O O . THR A 1 91 ? -3.310 -0.747 -9.338 1.00 96.81 91 THR A O 1
ATOM 721 N N . TYR A 1 92 ? -3.585 -1.570 -7.268 1.00 98.00 92 TYR A N 1
ATOM 722 C CA . TYR A 1 92 ? -2.360 -2.368 -7.279 1.00 98.00 92 TYR A CA 1
ATOM 723 C C . TYR A 1 92 ? -2.410 -3.504 -8.313 1.00 98.00 92 TYR A C 1
ATOM 725 O O . TYR A 1 92 ? -1.461 -3.684 -9.074 1.00 98.00 92 TYR A O 1
ATOM 733 N N . GLU A 1 93 ? -3.525 -4.235 -8.402 1.00 97.62 93 GLU A N 1
ATOM 734 C CA . GLU A 1 93 ? -3.691 -5.283 -9.421 1.00 97.62 93 GLU A CA 1
ATOM 735 C C . GLU A 1 93 ? -3.650 -4.723 -10.846 1.00 97.62 93 GLU A C 1
ATOM 737 O O . GLU A 1 93 ? -2.984 -5.285 -11.719 1.00 97.62 93 GLU A O 1
ATOM 742 N N . ALA A 1 94 ? -4.316 -3.590 -11.075 1.00 98.00 94 ALA A N 1
ATOM 743 C CA . ALA A 1 94 ? -4.295 -2.903 -12.359 1.00 98.00 94 ALA A CA 1
ATOM 744 C C . ALA A 1 94 ? -2.872 -2.459 -12.728 1.00 98.00 94 ALA A C 1
ATOM 746 O O . ALA A 1 94 ? -2.448 -2.653 -13.864 1.00 98.00 94 ALA A O 1
ATOM 747 N N . PHE A 1 95 ? -2.104 -1.947 -11.762 1.00 98.38 95 PHE A N 1
ATOM 748 C CA . PHE A 1 95 ? -0.694 -1.613 -11.957 1.00 98.38 95 PHE A CA 1
ATOM 749 C C . PHE A 1 95 ? 0.137 -2.836 -12.383 1.00 98.38 95 PHE A C 1
ATOM 751 O O . PHE A 1 95 ? 0.908 -2.757 -13.340 1.00 98.38 95 PHE A O 1
ATOM 758 N N . LEU A 1 96 ? -0.018 -3.983 -11.711 1.00 97.69 96 LEU A N 1
ATOM 759 C CA . LEU A 1 96 ? 0.723 -5.201 -12.061 1.00 97.69 96 LEU A CA 1
ATOM 760 C C . LEU A 1 96 ? 0.373 -5.702 -13.466 1.00 97.69 96 LEU A C 1
ATOM 762 O O . LEU A 1 96 ? 1.273 -6.079 -14.222 1.00 97.69 96 LEU A O 1
ATOM 766 N N . ALA A 1 97 ? -0.915 -5.680 -13.816 1.00 97.81 97 ALA A N 1
ATOM 767 C CA . ALA A 1 97 ? -1.394 -6.050 -15.142 1.00 97.81 97 ALA A CA 1
ATOM 768 C C . ALA A 1 97 ? -0.812 -5.137 -16.229 1.00 97.81 97 ALA A C 1
ATOM 770 O O . ALA A 1 97 ? -0.246 -5.627 -17.209 1.00 97.81 97 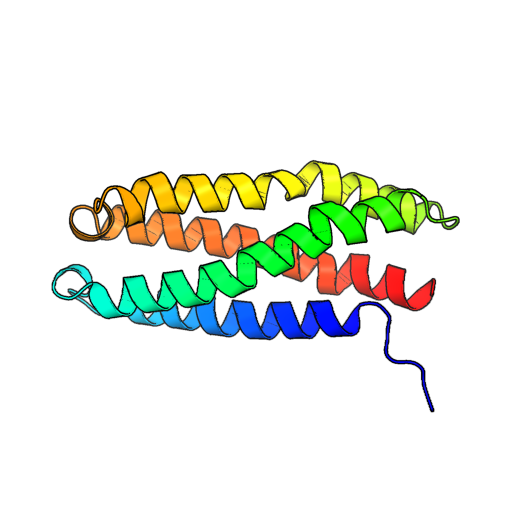ALA A O 1
ATOM 771 N N . GLU A 1 98 ? -0.894 -3.827 -16.007 1.00 97.50 98 GLU A N 1
ATOM 772 C CA . GLU A 1 98 ? -0.455 -2.805 -16.952 1.00 97.50 98 GLU A CA 1
ATOM 773 C C . GLU A 1 98 ? 1.049 -2.855 -17.215 1.00 97.50 98 GLU A C 1
ATOM 775 O O . GLU A 1 98 ? 1.483 -2.664 -18.351 1.00 97.50 98 GLU A O 1
ATOM 780 N N . TRP A 1 99 ? 1.854 -3.136 -16.188 1.00 97.75 99 TRP A N 1
ATOM 781 C CA . TRP A 1 99 ? 3.303 -2.974 -16.273 1.00 97.75 99 TRP A CA 1
ATOM 782 C C . TRP A 1 99 ? 4.096 -4.278 -16.278 1.00 97.75 99 TRP A C 1
ATOM 784 O O . TRP A 1 99 ? 4.968 -4.461 -17.132 1.00 97.75 99 TRP A O 1
ATOM 794 N N . LEU A 1 100 ? 3.848 -5.176 -15.319 1.00 94.38 100 LEU A N 1
ATOM 795 C CA . LEU A 1 100 ? 4.676 -6.373 -15.135 1.00 94.38 100 LEU A CA 1
ATOM 796 C C . LEU A 1 100 ? 4.203 -7.552 -15.978 1.00 94.38 100 LEU A C 1
ATOM 798 O O . LEU A 1 100 ? 5.040 -8.264 -16.547 1.00 94.38 100 LEU A O 1
ATOM 802 N N . HIS A 1 101 ? 2.887 -7.769 -16.056 1.00 93.19 101 HIS A N 1
ATOM 803 C CA . HIS A 1 101 ? 2.306 -8.867 -16.833 1.00 93.19 101 HIS A CA 1
ATOM 804 C C . HIS A 1 101 ? 2.387 -8.589 -18.339 1.00 93.19 101 HIS A C 1
ATOM 806 O O . HIS A 1 101 ? 2.709 -9.490 -19.107 1.00 93.19 101 HIS A O 1
ATOM 812 N N . SER A 1 102 ? 2.193 -7.333 -18.752 1.00 93.19 102 SER A N 1
ATOM 813 C CA . SER A 1 102 ? 2.379 -6.882 -20.140 1.00 93.19 102 SER A CA 1
ATOM 814 C C . SER A 1 102 ? 3.850 -6.809 -20.581 1.00 93.19 102 SER A C 1
ATOM 816 O O . SER A 1 102 ? 4.131 -6.643 -21.765 1.00 93.19 102 SER A O 1
ATOM 818 N N . ASN A 1 103 ? 4.796 -6.891 -19.633 1.00 90.25 103 ASN A N 1
ATOM 819 C CA . ASN A 1 103 ? 6.228 -6.652 -19.840 1.00 90.25 103 ASN A CA 1
ATOM 820 C C . ASN A 1 103 ? 6.583 -5.223 -20.325 1.00 90.25 103 ASN A C 1
ATOM 822 O O . ASN A 1 103 ? 7.714 -4.984 -20.747 1.00 90.25 103 ASN A O 1
ATOM 826 N N . ARG A 1 104 ? 5.665 -4.250 -20.234 1.00 94.88 104 ARG A N 1
ATOM 827 C CA . ARG A 1 104 ? 5.926 -2.854 -20.637 1.00 94.88 104 ARG A CA 1
ATOM 828 C C . ARG A 1 104 ? 6.935 -2.137 -19.750 1.00 94.88 104 ARG A C 1
ATOM 830 O O . ARG A 1 104 ? 7.644 -1.255 -20.226 1.00 94.88 104 ARG A O 1
ATOM 837 N N . PHE A 1 105 ? 7.056 -2.536 -18.485 1.00 93.88 105 PHE A N 1
ATOM 838 C CA . PHE A 1 105 ? 7.950 -1.878 -17.528 1.00 93.88 105 PHE A CA 1
ATOM 839 C C . PHE A 1 105 ? 9.416 -1.786 -17.986 1.00 93.88 105 PHE A C 1
ATOM 841 O O . PHE A 1 105 ? 10.068 -0.787 -17.701 1.00 93.88 105 PHE A O 1
ATOM 848 N N . SER A 1 106 ? 9.941 -2.775 -18.722 1.00 89.75 106 SER A N 1
ATOM 849 C CA . SER A 1 106 ? 11.319 -2.728 -19.234 1.00 89.75 106 SER A CA 1
ATOM 850 C C . SER A 1 106 ? 11.464 -1.887 -20.506 1.00 89.75 106 SER A C 1
ATOM 852 O O . SER A 1 106 ? 12.556 -1.416 -20.804 1.00 89.75 106 SER A O 1
ATOM 854 N N . GLN A 1 107 ? 10.382 -1.698 -21.264 1.00 92.69 107 GLN A N 1
ATOM 855 C CA . GLN A 1 107 ? 10.365 -0.899 -22.496 1.00 92.69 107 GLN A CA 1
ATOM 856 C C . GLN A 1 107 ? 10.166 0.591 -22.188 1.00 92.69 107 GLN A C 1
ATOM 858 O O . GLN A 1 107 ? 10.718 1.455 -22.861 1.00 92.69 107 GLN A O 1
ATOM 863 N N . GLU A 1 108 ? 9.418 0.885 -21.125 1.00 95.25 108 GLU A N 1
ATOM 864 C CA . GLU A 1 108 ? 9.012 2.229 -20.717 1.00 95.25 108 GLU A CA 1
ATOM 865 C C . GLU A 1 108 ? 9.486 2.531 -19.285 1.00 95.25 108 GLU A C 1
ATOM 867 O O . GLU A 1 108 ? 8.726 2.965 -18.419 1.00 95.25 108 GLU A O 1
ATOM 872 N N . ALA A 1 109 ? 10.775 2.290 -19.026 1.00 93.56 109 ALA A N 1
ATOM 873 C CA . ALA A 1 109 ? 11.361 2.304 -17.684 1.00 93.56 109 ALA A CA 1
ATOM 874 C C . ALA A 1 109 ? 11.095 3.596 -16.889 1.00 93.56 109 ALA A C 1
ATOM 876 O O . ALA A 1 109 ? 10.816 3.545 -15.690 1.00 93.56 109 ALA A O 1
ATOM 877 N N . SER A 1 110 ? 11.159 4.762 -17.541 1.00 94.50 110 SER A N 1
ATOM 878 C CA . SER A 1 110 ? 10.888 6.050 -16.887 1.00 94.50 110 SER A CA 1
ATOM 879 C C . SER A 1 110 ? 9.421 6.186 -16.464 1.00 94.50 110 SER A C 1
ATOM 881 O O . SER A 1 110 ? 9.154 6.530 -15.311 1.00 94.50 110 SER A O 1
ATOM 883 N N . ALA A 1 111 ? 8.480 5.841 -17.349 1.00 97.31 111 ALA A N 1
ATOM 884 C CA . ALA A 1 111 ? 7.050 5.883 -17.052 1.00 97.31 111 ALA A CA 1
ATOM 885 C C . ALA A 1 111 ? 6.674 4.872 -15.959 1.00 97.31 111 ALA A C 1
ATOM 887 O O . ALA A 1 111 ? 5.966 5.219 -15.015 1.00 97.31 111 ALA A O 1
ATOM 888 N N . PHE A 1 112 ? 7.235 3.660 -16.019 1.00 97.62 112 PHE A N 1
ATOM 889 C CA . PHE A 1 112 ? 7.081 2.665 -14.963 1.00 97.62 112 PHE A CA 1
ATOM 890 C C . PHE A 1 112 ? 7.583 3.173 -13.609 1.00 97.62 112 PHE A C 1
ATOM 892 O O . PHE A 1 112 ? 6.912 3.006 -12.593 1.00 97.62 112 PHE A O 1
ATOM 899 N N . THR A 1 113 ? 8.755 3.813 -13.587 1.00 96.50 113 THR A N 1
ATOM 900 C CA . THR A 1 113 ? 9.366 4.321 -12.351 1.00 96.50 113 THR A CA 1
ATOM 901 C C . THR A 1 113 ? 8.496 5.403 -11.715 1.00 96.50 113 THR A C 1
ATOM 903 O O . THR A 1 113 ? 8.292 5.389 -10.500 1.00 96.50 113 THR A O 1
ATOM 906 N N . ALA A 1 114 ? 7.938 6.309 -12.525 1.00 97.56 114 ALA A N 1
ATOM 907 C CA . ALA A 1 114 ? 6.987 7.316 -12.062 1.00 97.56 114 ALA A CA 1
ATOM 908 C C . ALA A 1 114 ? 5.709 6.665 -11.500 1.00 97.56 114 ALA A C 1
ATOM 910 O O . ALA A 1 114 ? 5.337 6.935 -10.359 1.00 97.56 114 ALA A O 1
ATOM 911 N N . ALA A 1 115 ? 5.107 5.730 -12.242 1.00 98.31 115 ALA A N 1
ATOM 912 C CA . ALA A 1 115 ? 3.901 5.024 -11.814 1.00 98.31 115 ALA A CA 1
ATOM 913 C C . ALA A 1 115 ? 4.107 4.230 -10.509 1.00 98.31 115 ALA A C 1
ATOM 915 O O . ALA A 1 115 ? 3.269 4.288 -9.609 1.00 98.31 115 ALA A O 1
ATOM 916 N N . ALA A 1 116 ? 5.235 3.524 -10.372 1.00 98.12 116 ALA A N 1
ATOM 917 C CA . ALA A 1 116 ? 5.586 2.792 -9.155 1.00 98.12 116 ALA A CA 1
ATOM 918 C C . ALA A 1 116 ? 5.767 3.745 -7.964 1.00 98.12 116 ALA A C 1
ATOM 920 O O . ALA A 1 116 ? 5.261 3.486 -6.874 1.00 98.12 116 ALA A O 1
ATOM 921 N N . THR A 1 117 ? 6.444 4.876 -8.188 1.00 98.06 117 THR A N 1
ATOM 922 C CA . THR A 1 117 ? 6.665 5.904 -7.163 1.00 98.06 117 THR A CA 1
ATOM 923 C C . THR A 1 117 ? 5.342 6.461 -6.639 1.00 98.06 117 THR A C 1
ATOM 925 O O . THR A 1 117 ? 5.169 6.601 -5.428 1.00 98.06 117 THR A O 1
ATOM 928 N N . ASP A 1 118 ? 4.394 6.762 -7.524 1.00 98.19 118 ASP A N 1
ATOM 929 C CA . ASP A 1 118 ? 3.108 7.332 -7.121 1.00 98.19 118 ASP A CA 1
ATOM 930 C C . ASP A 1 118 ? 2.219 6.310 -6.407 1.00 98.19 118 ASP A C 1
ATOM 932 O O . ASP A 1 118 ? 1.659 6.620 -5.354 1.00 98.19 118 ASP A O 1
ATOM 936 N N . LEU A 1 119 ? 2.190 5.060 -6.878 1.00 98.25 119 LEU A N 1
ATOM 937 C CA . LEU A 1 119 ? 1.528 3.961 -6.171 1.00 98.25 119 LEU A CA 1
ATOM 938 C C . LEU A 1 119 ? 2.087 3.782 -4.748 1.00 98.25 119 LEU A C 1
ATOM 940 O O . LEU A 1 119 ? 1.327 3.621 -3.791 1.00 98.25 119 LEU A O 1
ATOM 944 N N . PHE A 1 120 ? 3.410 3.843 -4.580 1.00 98.50 120 PHE A N 1
ATOM 945 C CA . PHE A 1 120 ? 4.046 3.678 -3.270 1.00 98.50 120 PHE A CA 1
ATOM 946 C C . PHE A 1 120 ? 3.752 4.848 -2.329 1.00 98.50 120 PHE A C 1
ATOM 948 O O . PHE A 1 12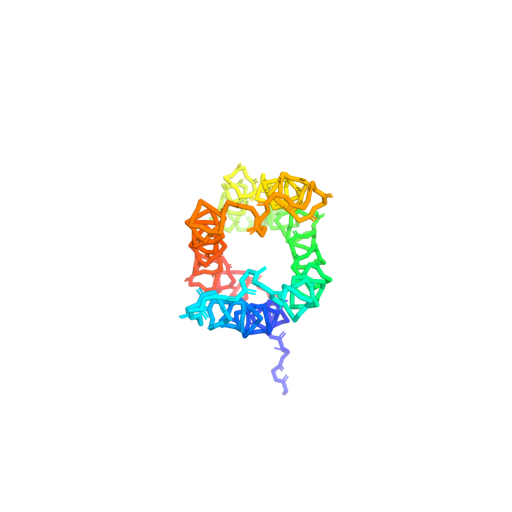0 ? 3.581 4.634 -1.128 1.00 98.50 120 PHE A O 1
ATOM 955 N N . LYS A 1 121 ? 3.624 6.076 -2.847 1.00 98.38 121 LYS A N 1
ATOM 956 C CA . LYS A 1 121 ? 3.144 7.218 -2.051 1.00 98.38 121 LYS A CA 1
ATOM 957 C C . LYS A 1 121 ? 1.720 6.988 -1.548 1.00 98.38 121 LYS A C 1
ATOM 959 O O . LYS A 1 121 ? 1.461 7.238 -0.374 1.00 98.38 121 LYS A O 1
ATOM 964 N N . THR A 1 122 ? 0.818 6.488 -2.395 1.00 97.81 122 THR A N 1
ATOM 965 C CA . THR A 1 122 ? -0.564 6.174 -1.994 1.00 97.81 122 THR A CA 1
ATOM 966 C C . THR A 1 122 ? -0.60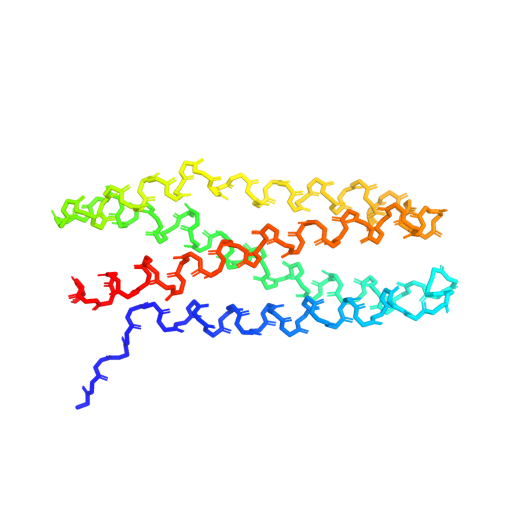4 5.123 -0.884 1.00 97.81 122 THR A C 1
ATOM 968 O O . THR A 1 122 ? -1.302 5.321 0.110 1.00 97.81 122 THR A O 1
ATOM 971 N N . LEU A 1 123 ? 0.185 4.050 -1.003 1.00 98.19 123 LEU A N 1
ATOM 972 C CA . LEU A 1 123 ? 0.293 3.014 0.033 1.00 98.19 123 LEU A CA 1
ATOM 973 C C . LEU A 1 123 ? 0.801 3.584 1.363 1.00 98.19 123 LEU A C 1
ATOM 975 O O . LEU A 1 123 ? 0.177 3.387 2.401 1.00 98.19 123 LEU A O 1
ATOM 979 N N . ARG A 1 124 ? 1.886 4.364 1.337 1.00 98.50 124 ARG A N 1
ATOM 980 C CA . ARG A 1 124 ? 2.442 4.982 2.551 1.00 98.50 124 ARG A CA 1
ATOM 981 C C . ARG A 1 124 ? 1.489 5.980 3.200 1.00 98.50 124 ARG A C 1
ATOM 983 O O . ARG A 1 124 ? 1.452 6.078 4.424 1.00 98.50 124 ARG A O 1
ATOM 990 N N . ALA A 1 125 ? 0.711 6.715 2.406 1.00 98.06 125 ALA A N 1
ATOM 991 C CA . ALA A 1 125 ? -0.302 7.624 2.931 1.00 98.06 125 ALA A CA 1
ATOM 992 C C . ALA A 1 125 ? -1.411 6.871 3.686 1.00 98.06 125 ALA A C 1
ATOM 994 O O . ALA A 1 125 ? -1.856 7.346 4.733 1.00 98.06 125 ALA A O 1
ATOM 995 N N . ARG A 1 126 ? -1.821 5.695 3.188 1.00 97.75 126 ARG A N 1
ATOM 996 C CA . ARG A 1 126 ? -2.738 4.787 3.892 1.00 97.75 126 ARG A CA 1
ATOM 997 C C . ARG A 1 126 ? -2.125 4.304 5.211 1.00 97.75 126 ARG A C 1
ATOM 999 O O . ARG A 1 126 ? -2.673 4.643 6.260 1.00 97.75 126 ARG A O 1
ATOM 1006 N N . PHE A 1 127 ? -0.937 3.695 5.164 1.00 98.25 127 PHE A N 1
ATOM 1007 C CA . PHE A 1 127 ? -0.252 3.175 6.358 1.00 98.25 127 PHE A CA 1
ATOM 1008 C C . PHE A 1 127 ? -0.083 4.241 7.439 1.00 98.25 127 PHE A C 1
ATOM 1010 O O . PHE A 1 127 ? -0.383 4.017 8.608 1.00 98.25 127 PHE A O 1
ATOM 1017 N N . HIS A 1 128 ? 0.328 5.450 7.048 1.00 98.44 128 HIS A N 1
ATOM 1018 C CA . HIS A 1 128 ? 0.490 6.559 7.979 1.00 98.44 128 HIS A CA 1
ATOM 1019 C C . HIS A 1 128 ? -0.826 6.943 8.665 1.00 98.44 128 HIS A C 1
ATOM 1021 O O . HIS A 1 128 ? -0.852 7.166 9.877 1.00 98.44 128 HIS A O 1
ATOM 1027 N N . ARG A 1 129 ? -1.928 7.027 7.912 1.00 98.25 129 ARG A N 1
ATOM 1028 C CA . ARG A 1 129 ? -3.252 7.352 8.460 1.00 98.25 129 ARG A CA 1
ATOM 1029 C C . ARG A 1 129 ? -3.748 6.264 9.414 1.00 98.25 129 ARG A C 1
ATOM 1031 O O . ARG A 1 129 ? -4.321 6.585 10.455 1.00 98.25 129 ARG A O 1
ATOM 1038 N N . GLU A 1 130 ? -3.508 5.001 9.093 1.00 98.38 130 GLU A N 1
ATOM 1039 C CA . GLU A 1 130 ? -3.852 3.867 9.953 1.00 98.38 130 GLU A CA 1
ATOM 1040 C C . GLU A 1 130 ? -3.025 3.866 11.242 1.00 98.38 130 GLU A C 1
ATOM 1042 O O . GLU A 1 130 ? -3.598 3.903 12.334 1.00 98.38 130 GLU A O 1
ATOM 1047 N N . ASP A 1 131 ? -1.698 3.933 11.125 1.00 98.31 131 ASP A N 1
ATOM 1048 C CA . ASP A 1 131 ? -0.759 3.865 12.248 1.00 98.31 131 ASP A CA 1
ATOM 1049 C C . ASP A 1 131 ? -0.934 5.015 13.242 1.00 98.31 131 ASP A C 1
ATOM 1051 O O . ASP A 1 131 ? -0.764 4.825 14.449 1.00 98.31 131 ASP A O 1
ATOM 1055 N N . THR A 1 132 ? -1.273 6.208 12.748 1.00 98.12 132 THR A N 1
ATOM 1056 C CA . THR A 1 132 ? -1.376 7.417 13.581 1.00 98.12 132 THR A CA 1
ATOM 1057 C C . THR A 1 132 ? -2.784 7.719 14.071 1.00 98.12 132 THR A C 1
ATOM 1059 O O . THR A 1 132 ? -2.932 8.497 15.015 1.00 98.12 132 THR A O 1
ATOM 1062 N N . ARG A 1 133 ? -3.825 7.137 13.460 1.00 97.62 133 ARG A N 1
ATOM 1063 C CA . ARG A 1 133 ? -5.221 7.450 13.809 1.00 97.62 133 ARG A CA 1
ATOM 1064 C C . ARG A 1 133 ? -6.044 6.207 14.100 1.00 97.62 133 ARG A C 1
ATOM 1066 O O . ARG A 1 133 ? -6.480 6.034 15.236 1.00 97.62 133 ARG A O 1
ATOM 1073 N N . LEU A 1 134 ? -6.254 5.346 13.106 1.00 97.81 134 LEU A N 1
ATOM 1074 C CA . LEU A 1 134 ? -7.194 4.233 13.246 1.00 97.81 134 LEU A CA 1
ATOM 1075 C C . LEU A 1 134 ? -6.722 3.207 14.279 1.00 97.81 134 LEU A C 1
ATOM 1077 O O . LEU A 1 134 ? -7.491 2.833 15.162 1.00 97.81 134 LEU A O 1
ATOM 1081 N N . TYR A 1 135 ? -5.468 2.764 14.194 1.00 97.75 135 TYR A N 1
ATOM 1082 C CA . TYR A 1 135 ? -4.953 1.722 15.075 1.00 97.75 135 TYR A CA 1
ATOM 1083 C C . TYR A 1 135 ? -4.857 2.164 16.542 1.00 97.75 135 TYR A C 1
ATOM 1085 O O . TYR A 1 135 ? -5.324 1.410 17.392 1.00 97.75 135 TYR A O 1
ATOM 1093 N N . PRO A 1 136 ? -4.350 3.370 16.885 1.00 97.31 136 PRO A N 1
ATOM 1094 C CA . PRO A 1 136 ? -4.393 3.853 18.265 1.00 97.31 136 PRO A CA 1
ATOM 1095 C C . PRO A 1 136 ? -5.813 3.919 18.837 1.00 97.31 136 PRO A C 1
ATOM 1097 O O . PRO A 1 136 ? -6.026 3.524 19.980 1.00 97.31 136 PRO A O 1
ATOM 1100 N N . MET A 1 137 ? -6.794 4.373 18.045 1.00 96.88 137 MET A N 1
ATOM 1101 C CA . MET A 1 137 ? -8.195 4.404 18.481 1.00 96.88 137 MET A CA 1
ATOM 1102 C C . MET A 1 137 ? -8.762 2.996 18.681 1.00 96.88 137 MET A C 1
ATOM 1104 O O . MET A 1 137 ? -9.457 2.754 19.663 1.00 96.88 137 MET A O 1
ATOM 1108 N N . ALA A 1 138 ? -8.455 2.065 17.777 1.00 96.56 138 ALA A N 1
ATOM 1109 C CA . ALA A 1 138 ? -8.896 0.679 17.887 1.00 96.56 138 ALA A CA 1
ATOM 1110 C C . ALA A 1 138 ? -8.277 -0.037 19.096 1.00 96.56 138 ALA A C 1
ATOM 1112 O O . ALA A 1 138 ? -8.973 -0.799 19.758 1.00 96.56 138 ALA A O 1
ATOM 1113 N N . ASP A 1 139 ? -7.002 0.215 19.399 1.00 95.62 139 ASP A N 1
ATOM 1114 C CA . ASP A 1 139 ? -6.321 -0.376 20.555 1.00 95.62 139 ASP A CA 1
ATOM 1115 C C . ASP A 1 139 ? -6.822 0.207 21.883 1.00 95.62 139 ASP A C 1
ATOM 1117 O O . ASP A 1 139 ? -6.906 -0.516 22.868 1.00 95.62 139 ASP A O 1
ATOM 1121 N N . ALA A 1 140 ? -7.167 1.498 21.919 1.00 94.00 140 ALA A N 1
ATOM 1122 C CA . ALA A 1 140 ? -7.721 2.142 23.112 1.00 94.00 140 ALA A CA 1
ATOM 1123 C C . ALA A 1 140 ? -9.168 1.714 23.416 1.00 94.00 140 ALA A C 1
ATOM 1125 O O . ALA A 1 140 ? -9.626 1.861 24.547 1.00 94.00 140 ALA A O 1
ATOM 1126 N N . ALA A 1 141 ? -9.883 1.220 22.404 1.00 89.25 141 ALA A N 1
ATOM 1127 C CA . ALA A 1 141 ? -11.266 0.767 22.504 1.00 89.25 141 ALA A CA 1
ATOM 1128 C C . ALA A 1 141 ? -11.410 -0.761 22.677 1.00 89.25 141 ALA A C 1
ATOM 1130 O O . ALA A 1 141 ? -12.542 -1.243 22.749 1.00 89.25 141 ALA A O 1
ATOM 1131 N N . ALA A 1 142 ? -10.293 -1.502 22.694 1.00 79.12 142 ALA A N 1
ATOM 1132 C CA . ALA A 1 142 ? -10.227 -2.960 22.846 1.00 79.12 142 ALA A CA 1
ATOM 1133 C C . ALA A 1 142 ? -10.200 -3.394 24.319 1.00 79.12 142 ALA A C 1
ATOM 1135 O O . ALA A 1 142 ? -10.796 -4.457 24.609 1.00 79.12 142 ALA A O 1
#

InterPro domains:
  IPR012312 Hemerythrin-like [PF01814] (8-138)

Foldseek 3Di:
DDDPQPCPVLVVLVVVLVVLLVVLLVCLPDPLSLVPVVVNVVSVVVNCVSVLVSLCCLLVPVLVVQCPDPDPVLNVVSVVCNVVPNCLSVVSVVLCVVDVVVVCCSVCVVVNSVSSVVSVVSVVVSVVCCVPPNRVVSRVSD

pLDDT: mean 94.56, std 8.88, range [36.06, 98.75]

Sequence (142 aa):
MSNPAATARFRVQHGEIEMLLQAVERQLRVPGWATAPQALRESFTQLSAKLRIHLALEDDALYPRLATHADGNLRALAQQYQQEMSGIRQTYEAFLAEWLHSNRFSQEASAFTAAATDLFKTLRARFHREDTRLYPMADAAA